Protein AF-A0A1G2CKD5-F1 (afdb_monomer_lite)

Secondary structure (DSSP, 8-state):
--HHHHHHTTT--HHHHHHHH--EEEEEEEEEEE-S---TT---EEEEEEEE-SSEEEEEEEEEETTEEEEEEEEEEEEE-TTS-B-PPPHHHHHHH-

Organism: NCBI:txid1798652

Foldseek 3Di:
DDPQCLCVVLCRHQVSCCVVVVKHKAWPDKDKDFPADDDPPFDWDKDWAWAFDFFKIWIWIFIDGPNHTGMIMIIIIGIAHPVRHRHGDDVSSRVSRD

pLDDT: mean 95.69, std 3.27, range [76.19, 98.5]

Sequence (98 aa):
PAQDEFMDSRGIGFVAIETRFGLRSVVKLMQVTCHGELLAGDSVDIATFAKAGTTSITYVQIAMKSDAVAAEMKLVVVLVDKDGKPTPVPDEIREKIR

InterPro domains:
  IPR029069 HotDog domain superfamily [SSF54637] (4-96)

Structure (mmCIF, N/CA/C/O backbone):
data_AF-A0A1G2CKD5-F1
#
_entry.id   AF-A0A1G2CKD5-F1
#
loop_
_atom_site.group_PDB
_atom_site.id
_atom_site.type_symbol
_atom_site.label_atom_id
_atom_site.label_alt_id
_atom_site.label_comp_id
_atom_site.label_asym_id
_atom_site.label_entity_id
_atom_site.label_seq_id
_atom_site.pdbx_PDB_ins_code
_atom_site.Cartn_x
_atom_site.Cartn_y
_atom_site.Cartn_z
_atom_site.occupancy
_atom_site.B_iso_or_equiv
_atom_site.auth_seq_id
_atom_site.auth_comp_id
_atom_site.auth_asym_id
_atom_site.auth_atom_id
_atom_site.pdbx_PDB_model_num
ATOM 1 N N . PRO A 1 1 ? -2.168 0.018 -9.952 1.00 82.56 1 PRO A N 1
ATOM 2 C CA . PRO A 1 1 ? -2.284 1.366 -9.337 1.00 82.56 1 PRO A CA 1
ATOM 3 C C . PRO A 1 1 ? -1.324 1.513 -8.152 1.00 82.56 1 PRO A C 1
ATOM 5 O O . PRO A 1 1 ? -0.957 0.504 -7.544 1.00 82.56 1 PRO A O 1
ATOM 8 N N . ALA A 1 2 ? -0.934 2.750 -7.829 1.00 88.62 2 ALA A N 1
ATOM 9 C CA . ALA A 1 2 ? -0.155 3.044 -6.624 1.00 88.62 2 ALA A CA 1
ATOM 10 C C . ALA A 1 2 ? -0.983 2.781 -5.346 1.00 88.62 2 ALA A C 1
ATOM 12 O O . ALA A 1 2 ? -2.195 2.588 -5.425 1.00 88.62 2 ALA A O 1
ATOM 13 N N . GLN A 1 3 ? -0.350 2.744 -4.170 1.00 89.06 3 GLN A N 1
ATOM 14 C CA . GLN A 1 3 ? -1.011 2.348 -2.924 1.00 89.06 3 GLN A CA 1
ATOM 15 C C . GLN A 1 3 ? -2.215 3.234 -2.580 1.00 89.06 3 GLN A C 1
ATOM 17 O O . GLN A 1 3 ? -3.272 2.710 -2.231 1.00 89.06 3 GLN A O 1
ATOM 22 N N . ASP A 1 4 ? -2.063 4.550 -2.688 1.00 89.12 4 ASP A N 1
ATOM 23 C CA . ASP A 1 4 ? -3.117 5.498 -2.318 1.00 89.12 4 ASP A CA 1
ATOM 24 C C . ASP A 1 4 ? -4.337 5.315 -3.224 1.00 89.12 4 ASP A C 1
ATOM 26 O O . ASP A 1 4 ? -5.441 5.066 -2.748 1.00 89.12 4 ASP A O 1
ATOM 30 N N . GLU A 1 5 ? -4.109 5.264 -4.536 1.00 92.12 5 GLU A N 1
ATOM 31 C CA . GLU A 1 5 ? -5.141 4.984 -5.537 1.00 92.12 5 GLU A CA 1
ATOM 32 C C . GLU A 1 5 ? -5.791 3.599 -5.338 1.00 92.12 5 GLU A C 1
ATOM 34 O O . GLU A 1 5 ? -7.009 3.436 -5.476 1.00 92.12 5 GLU A O 1
ATOM 39 N N . PHE A 1 6 ? -5.004 2.580 -4.972 1.00 92.12 6 PHE A N 1
ATOM 40 C CA . PHE A 1 6 ? -5.513 1.244 -4.658 1.00 92.12 6 PHE A CA 1
ATOM 41 C C . PHE A 1 6 ? -6.517 1.285 -3.498 1.00 92.12 6 PHE A C 1
ATOM 43 O O . PHE A 1 6 ? -7.558 0.629 -3.577 1.00 92.12 6 PHE A O 1
ATOM 50 N N . MET A 1 7 ? -6.233 2.053 -2.445 1.00 93.56 7 MET A N 1
ATOM 51 C CA . MET A 1 7 ? -7.105 2.176 -1.273 1.00 93.56 7 MET A CA 1
ATOM 52 C C . MET A 1 7 ? -8.307 3.092 -1.536 1.00 93.56 7 MET A C 1
ATOM 54 O O . MET A 1 7 ? -9.435 2.762 -1.155 1.00 93.56 7 MET A O 1
ATOM 58 N N . ASP A 1 8 ? -8.091 4.215 -2.220 1.00 93.56 8 ASP A N 1
ATOM 59 C CA . ASP A 1 8 ? -9.132 5.192 -2.549 1.00 93.56 8 ASP A CA 1
ATOM 60 C C . ASP A 1 8 ? -10.194 4.601 -3.475 1.00 93.56 8 ASP A C 1
ATOM 62 O O . ASP A 1 8 ? -11.388 4.734 -3.203 1.00 93.56 8 ASP A O 1
ATOM 66 N N . SER A 1 9 ? -9.785 3.844 -4.499 1.00 93.88 9 SER A N 1
ATOM 67 C CA . SER A 1 9 ? -10.712 3.142 -5.405 1.00 93.88 9 SER A CA 1
ATOM 68 C C . SER A 1 9 ? -11.622 2.125 -4.699 1.00 93.88 9 SER A C 1
ATOM 70 O O . SER A 1 9 ? -12.638 1.710 -5.253 1.00 93.88 9 SER A O 1
ATOM 72 N N . ARG A 1 10 ? -11.297 1.749 -3.456 1.00 93.88 10 ARG A N 1
ATOM 73 C CA . ARG A 1 10 ? -12.081 0.847 -2.596 1.00 93.88 10 ARG A CA 1
ATOM 74 C C . ARG A 1 10 ? -12.855 1.584 -1.495 1.00 93.88 10 ARG A C 1
ATOM 76 O O . ARG A 1 10 ? -13.537 0.958 -0.682 1.00 93.88 10 ARG A O 1
ATOM 83 N N . GLY A 1 11 ? -12.762 2.913 -1.431 1.00 93.75 11 GLY A N 1
ATOM 84 C CA . GLY A 1 11 ? -13.400 3.726 -0.392 1.00 93.75 11 GLY A CA 1
ATOM 85 C C . GLY A 1 11 ? -12.818 3.499 1.009 1.00 93.75 11 GLY A C 1
ATOM 86 O O . GLY A 1 11 ? -13.530 3.649 2.007 1.00 93.75 11 GLY A O 1
ATOM 87 N N . ILE A 1 12 ? -11.551 3.082 1.080 1.00 94.38 12 ILE A N 1
ATOM 88 C CA . ILE A 1 12 ? -10.794 2.835 2.321 1.00 94.38 12 ILE A CA 1
ATOM 89 C C . ILE A 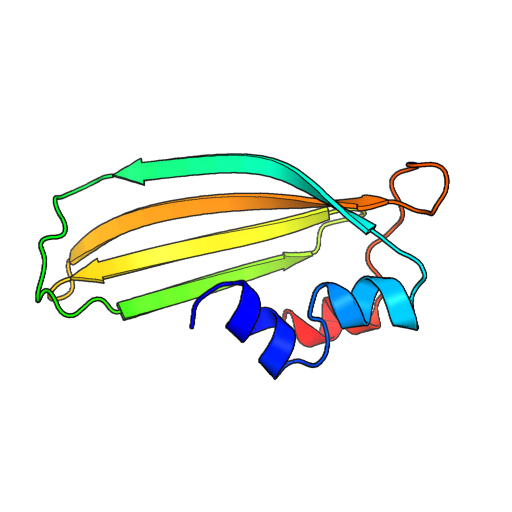1 12 ? -9.456 3.584 2.326 1.00 94.38 12 ILE A C 1
ATOM 91 O O . ILE A 1 12 ? -8.520 3.186 3.012 1.00 94.38 12 ILE A O 1
ATOM 95 N N . GLY A 1 13 ? -9.367 4.684 1.577 1.00 93.69 13 GLY A N 1
ATOM 96 C CA . GLY A 1 13 ? -8.257 5.631 1.656 1.00 93.69 13 GLY A CA 1
ATOM 97 C C . GLY A 1 13 ? -8.006 6.154 3.065 1.00 93.69 13 GLY A C 1
ATOM 98 O O . GLY A 1 13 ? -8.881 6.090 3.928 1.00 93.69 13 GLY A O 1
ATOM 99 N N . PHE A 1 14 ? -6.833 6.736 3.307 1.00 90.62 14 PHE A N 1
ATOM 100 C CA . PHE A 1 14 ? -6.445 7.197 4.645 1.00 90.62 14 PHE A CA 1
ATOM 101 C C . PHE A 1 14 ? -7.436 8.189 5.266 1.00 90.62 14 PHE A C 1
ATOM 103 O O . PHE A 1 14 ? -7.777 8.055 6.439 1.00 90.62 14 PHE A O 1
ATOM 110 N N . VAL A 1 15 ? -7.970 9.118 4.466 1.00 93.25 15 VAL A N 1
ATOM 111 C CA . VAL A 1 15 ? -9.009 10.063 4.910 1.00 93.25 15 VAL A CA 1
ATOM 112 C C . VAL A 1 15 ? -10.295 9.328 5.287 1.00 93.25 15 VAL A C 1
ATOM 114 O O . VAL A 1 15 ? -10.919 9.647 6.298 1.00 93.25 15 VAL A O 1
ATOM 117 N N . ALA A 1 16 ? -10.693 8.316 4.512 1.00 94.31 16 ALA A N 1
ATOM 118 C CA . ALA A 1 16 ? -11.858 7.495 4.828 1.00 94.31 16 ALA A CA 1
ATOM 119 C C . ALA A 1 16 ? -11.629 6.679 6.109 1.00 94.31 16 ALA A C 1
ATOM 121 O O . ALA A 1 16 ? -12.547 6.543 6.912 1.00 94.31 16 ALA A O 1
ATOM 122 N N . ILE A 1 17 ? -10.409 6.180 6.335 1.00 95.00 17 ILE A N 1
ATOM 123 C CA . ILE A 1 17 ? -10.060 5.458 7.562 1.00 95.00 17 ILE A CA 1
ATOM 124 C C . ILE A 1 17 ? -10.205 6.369 8.789 1.00 95.00 17 ILE A C 1
ATOM 126 O O . ILE A 1 17 ? -10.850 5.990 9.771 1.00 95.00 17 ILE A O 1
ATOM 130 N N . GLU A 1 18 ? -9.657 7.581 8.713 1.00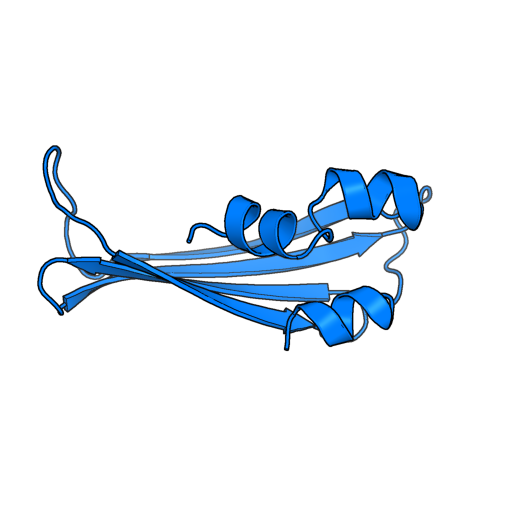 95.38 18 GLU A N 1
ATOM 131 C CA . GLU A 1 18 ? -9.709 8.553 9.806 1.00 95.38 18 GLU A CA 1
ATOM 132 C C . GLU A 1 18 ? -11.135 9.025 10.085 1.00 95.38 18 GLU A C 1
ATOM 134 O O . GLU A 1 18 ? -11.601 8.962 11.221 1.00 95.38 18 GLU A O 1
ATOM 139 N N . THR A 1 19 ? -11.865 9.435 9.052 1.00 95.94 19 THR A N 1
ATOM 140 C CA . THR A 1 19 ? -13.208 10.007 9.214 1.00 95.94 19 THR A CA 1
ATOM 141 C C . THR A 1 19 ? -14.262 8.977 9.609 1.00 95.94 19 THR A C 1
ATOM 143 O O . THR A 1 19 ? -15.167 9.303 10.374 1.00 95.94 19 THR A O 1
ATOM 146 N N . ARG A 1 20 ? -14.169 7.736 9.112 1.00 96.38 20 ARG A N 1
ATOM 147 C CA . ARG A 1 20 ? -15.213 6.715 9.315 1.00 96.38 20 ARG A CA 1
ATOM 148 C C . ARG A 1 20 ? -14.969 5.842 10.539 1.00 96.38 20 ARG A C 1
ATOM 150 O O . ARG A 1 20 ? -15.934 5.421 11.169 1.00 96.38 20 ARG A O 1
ATOM 157 N N . PHE A 1 21 ? -13.708 5.566 10.873 1.00 96.19 21 PHE A N 1
ATOM 158 C CA . PHE A 1 21 ? -13.358 4.674 11.985 1.00 96.19 21 PHE A CA 1
ATOM 159 C C . PHE A 1 21 ? -12.652 5.392 13.139 1.00 96.19 21 PHE A C 1
ATOM 161 O O . PHE A 1 21 ? -12.425 4.776 14.178 1.00 96.19 21 PHE A O 1
ATOM 168 N N . GLY A 1 22 ? -12.292 6.672 12.986 1.00 96.94 22 GLY A N 1
ATOM 169 C CA . GLY A 1 22 ? -11.531 7.404 14.002 1.00 96.94 22 GLY A CA 1
ATOM 170 C C . GLY A 1 22 ? -10.107 6.871 14.184 1.00 96.94 22 GLY A C 1
ATOM 171 O O . GLY A 1 22 ? -9.539 7.011 15.267 1.00 96.94 22 GLY A O 1
ATOM 172 N N . LEU A 1 23 ? -9.551 6.222 13.153 1.00 98.00 23 LEU A N 1
ATOM 173 C CA . LEU A 1 23 ? -8.235 5.584 13.197 1.00 98.00 23 LEU A CA 1
ATOM 174 C C . LEU A 1 23 ? -7.213 6.355 12.368 1.00 98.00 23 LEU A C 1
ATOM 176 O O . LEU A 1 23 ? -7.498 6.817 11.268 1.00 98.00 23 LEU A O 1
ATOM 180 N N . ARG A 1 24 ? -5.978 6.417 12.858 1.00 97.00 24 ARG A N 1
ATOM 181 C CA . ARG A 1 24 ? -4.836 6.964 12.123 1.00 97.00 24 ARG A CA 1
ATOM 182 C C . ARG A 1 24 ? -3.970 5.847 11.566 1.00 97.00 24 ARG A C 1
ATOM 184 O O . ARG A 1 24 ? -3.840 4.783 12.166 1.00 97.00 24 ARG A O 1
ATOM 191 N N . SER A 1 25 ? -3.356 6.117 10.422 1.00 96.62 25 SER A N 1
ATOM 192 C CA . SER A 1 25 ? -2.455 5.195 9.732 1.00 96.62 25 SER A CA 1
ATOM 193 C C . SER A 1 25 ? -1.006 5.601 9.976 1.00 96.62 25 SER A C 1
ATOM 195 O O . SER A 1 25 ? -0.575 6.657 9.525 1.00 96.62 25 SER A O 1
ATOM 197 N N . VAL A 1 26 ? -0.246 4.771 10.693 1.00 97.19 26 VAL A N 1
ATOM 198 C CA . VAL A 1 26 ? 1.162 5.037 11.024 1.00 97.19 26 VAL A CA 1
ATOM 199 C C . VAL A 1 26 ? 2.060 4.063 10.275 1.00 97.19 26 VAL A C 1
ATOM 201 O O . VAL A 1 26 ? 1.940 2.848 10.431 1.00 97.19 26 VAL A O 1
ATOM 204 N N . VAL A 1 27 ? 2.997 4.585 9.484 1.00 96.94 27 VAL A N 1
ATOM 205 C CA . VAL A 1 27 ? 4.002 3.760 8.804 1.00 96.94 27 VAL A CA 1
ATOM 206 C C . VAL A 1 27 ? 4.977 3.201 9.837 1.00 96.94 27 VAL A C 1
ATOM 208 O O . VAL A 1 27 ? 5.711 3.940 10.487 1.00 96.94 27 VAL A O 1
ATOM 211 N N . LYS A 1 28 ? 4.985 1.876 9.995 1.00 97.69 28 LYS A N 1
ATOM 212 C CA . LYS A 1 28 ? 5.881 1.167 10.917 1.00 97.69 28 LYS A CA 1
ATOM 213 C C . LYS A 1 28 ? 7.145 0.658 10.233 1.00 97.69 28 LYS A C 1
ATOM 215 O O . LYS A 1 28 ? 8.185 0.550 10.878 1.00 97.69 28 LYS A O 1
ATOM 220 N N . LEU A 1 29 ? 7.039 0.309 8.956 1.00 97.50 29 LEU A N 1
ATOM 221 C CA . LEU A 1 29 ? 8.134 -0.212 8.150 1.00 97.50 29 LEU A CA 1
ATOM 222 C C . LEU A 1 29 ? 7.931 0.226 6.706 1.00 97.50 29 LEU A C 1
ATOM 224 O O . LEU A 1 29 ? 6.834 0.066 6.179 1.00 97.50 29 LEU A O 1
ATOM 228 N N . MET A 1 30 ? 9.000 0.694 6.075 1.00 97.81 30 MET A N 1
ATOM 229 C CA . MET A 1 30 ? 9.094 0.866 4.631 1.00 97.81 30 MET A CA 1
ATOM 230 C C . MET A 1 30 ? 10.428 0.276 4.189 1.00 97.81 30 MET A C 1
ATOM 232 O O . MET A 1 30 ? 11.477 0.661 4.702 1.00 97.81 30 MET A O 1
ATOM 236 N N . GLN A 1 31 ? 10.383 -0.692 3.284 1.00 98.25 31 GLN A N 1
ATOM 237 C CA . GLN A 1 31 ? 11.561 -1.307 2.685 1.00 98.25 31 GLN A CA 1
ATOM 238 C C . GLN A 1 31 ? 11.415 -1.225 1.179 1.00 98.25 31 GLN A C 1
ATOM 240 O O . GLN A 1 31 ? 10.385 -1.629 0.650 1.00 98.25 31 GLN A O 1
ATOM 245 N N . VAL A 1 32 ? 12.442 -0.715 0.511 1.00 97.69 32 VAL A N 1
ATOM 246 C CA . VAL A 1 32 ? 12.510 -0.651 -0.946 1.00 97.69 32 VAL A CA 1
ATOM 247 C C . VAL A 1 32 ? 13.728 -1.451 -1.379 1.00 97.69 32 VAL A C 1
ATOM 249 O O . VAL A 1 32 ? 14.817 -1.252 -0.843 1.00 97.69 32 VAL A O 1
ATOM 252 N N . THR A 1 33 ? 13.530 -2.364 -2.321 1.00 98.00 33 THR A N 1
ATOM 253 C CA . THR A 1 33 ? 14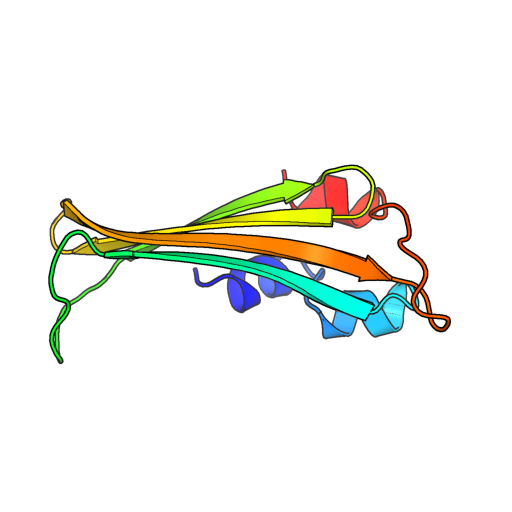.595 -3.129 -2.967 1.00 98.00 33 THR A CA 1
ATOM 254 C C . THR A 1 33 ? 14.638 -2.720 -4.427 1.00 98.00 33 THR A C 1
ATOM 256 O O . THR A 1 33 ? 13.631 -2.812 -5.125 1.00 98.00 33 THR A O 1
ATOM 259 N N . CYS A 1 34 ? 15.791 -2.240 -4.879 1.00 97.38 34 CYS A N 1
ATOM 260 C CA . CYS A 1 34 ? 16.001 -1.843 -6.266 1.00 97.38 34 CYS A CA 1
ATOM 261 C C . CYS A 1 34 ? 16.759 -2.952 -6.994 1.00 97.38 34 CYS A C 1
ATOM 263 O O . CYS A 1 34 ? 17.807 -3.398 -6.526 1.00 97.38 34 CYS A O 1
ATOM 265 N N . HIS A 1 35 ? 16.232 -3.372 -8.137 1.00 96.50 35 HIS A N 1
ATOM 266 C CA . HIS A 1 35 ? 16.806 -4.416 -8.988 1.00 96.50 35 HIS A CA 1
ATOM 267 C C . HIS A 1 35 ? 17.371 -3.846 -10.294 1.00 96.50 35 HIS A C 1
ATOM 269 O O . HIS A 1 35 ? 18.241 -4.461 -10.907 1.00 96.50 35 HIS A O 1
ATOM 275 N N . GLY A 1 36 ? 16.913 -2.660 -10.699 1.00 93.38 36 GLY A N 1
ATOM 276 C CA . GLY A 1 36 ? 17.389 -1.951 -11.879 1.00 93.38 36 GLY A CA 1
ATOM 277 C C . GLY A 1 36 ? 17.081 -0.459 -11.811 1.00 93.38 36 GLY A C 1
ATOM 278 O O . GLY A 1 36 ? 16.428 0.021 -10.884 1.00 93.38 36 GLY A O 1
ATOM 279 N N . GLU A 1 37 ? 17.571 0.278 -12.802 1.00 94.31 37 GLU A N 1
ATOM 280 C CA . GLU A 1 37 ? 17.346 1.717 -12.911 1.00 94.31 37 GLU A CA 1
ATOM 281 C C . GLU A 1 37 ? 16.053 2.022 -13.678 1.00 94.31 37 GLU A C 1
ATOM 283 O O . GLU A 1 37 ? 15.754 1.414 -14.711 1.00 94.31 37 GLU A O 1
ATOM 288 N N . LEU A 1 38 ? 15.312 3.008 -13.174 1.00 95.25 38 LEU A N 1
ATOM 289 C CA . LEU A 1 38 ? 14.209 3.660 -13.870 1.00 95.25 38 LEU A CA 1
ATOM 290 C C . LEU A 1 38 ? 14.660 5.065 -14.264 1.00 95.25 38 LEU A C 1
ATOM 292 O O . LEU A 1 38 ? 15.182 5.815 -13.438 1.00 95.25 38 LEU A O 1
ATOM 296 N N . LEU A 1 39 ? 14.464 5.414 -15.527 1.00 95.75 39 LEU A N 1
ATOM 297 C CA . LEU A 1 39 ? 14.867 6.671 -16.136 1.00 95.75 39 LEU A CA 1
ATOM 298 C C . LEU A 1 39 ? 13.637 7.489 -16.535 1.00 95.75 39 LEU A C 1
ATOM 300 O O . LEU A 1 39 ? 12.531 6.975 -16.711 1.00 95.75 39 LEU A O 1
ATOM 304 N N . ALA A 1 40 ? 13.838 8.794 -16.704 1.00 95.94 40 ALA A N 1
ATOM 305 C CA . ALA A 1 40 ? 12.789 9.671 -17.201 1.00 95.94 40 ALA A CA 1
ATOM 306 C C . ALA A 1 40 ? 12.311 9.210 -18.589 1.00 95.94 40 ALA A C 1
ATOM 308 O O . ALA A 1 40 ? 13.117 9.002 -19.494 1.00 95.94 40 ALA A O 1
ATOM 309 N N . GLY A 1 41 ? 10.993 9.079 -18.748 1.00 96.19 41 GLY A N 1
ATOM 310 C CA . GLY A 1 41 ? 10.366 8.593 -19.979 1.00 96.19 41 GLY A CA 1
ATOM 311 C C . GLY A 1 41 ? 10.129 7.081 -20.022 1.00 96.19 41 GLY A C 1
ATOM 312 O O . GLY A 1 41 ? 9.453 6.623 -20.942 1.00 96.19 41 GLY A O 1
ATOM 313 N N . ASP A 1 42 ? 10.612 6.315 -19.040 1.00 96.25 42 ASP A N 1
ATOM 314 C CA . ASP A 1 42 ? 10.254 4.902 -18.928 1.00 96.25 42 ASP A CA 1
ATOM 315 C C . ASP A 1 42 ? 8.755 4.730 -18.659 1.00 96.25 42 ASP A C 1
ATOM 317 O O . ASP A 1 42 ? 8.157 5.434 -17.841 1.00 96.25 42 ASP A O 1
ATOM 321 N N . SER A 1 43 ? 8.157 3.743 -19.324 1.00 95.94 43 SER A N 1
ATOM 322 C CA . SER A 1 43 ? 6.833 3.241 -18.968 1.00 95.94 43 SER A CA 1
ATOM 323 C C . SER A 1 43 ? 6.987 2.193 -17.868 1.00 95.94 43 SER A C 1
ATOM 325 O O . SER A 1 43 ? 7.789 1.265 -18.003 1.00 95.94 43 SER A O 1
ATOM 327 N N . VAL A 1 44 ? 6.261 2.382 -16.766 1.00 96.06 44 VAL A N 1
ATOM 328 C CA . VAL A 1 44 ? 6.355 1.541 -15.571 1.00 96.06 44 VAL A CA 1
ATOM 329 C C . VAL A 1 44 ? 4.967 1.084 -15.164 1.00 96.06 44 VAL A C 1
ATOM 331 O O . VAL A 1 44 ? 4.093 1.906 -14.884 1.00 96.06 44 VAL A O 1
ATOM 334 N N . ASP A 1 45 ? 4.798 -0.227 -15.059 1.00 95.44 45 ASP A N 1
ATOM 335 C CA . ASP A 1 45 ? 3.586 -0.833 -14.530 1.00 95.44 45 ASP A CA 1
ATOM 336 C C . ASP A 1 45 ? 3.732 -1.074 -13.029 1.00 95.44 45 ASP A C 1
ATOM 338 O O . ASP A 1 45 ? 4.732 -1.623 -12.562 1.00 95.44 45 ASP A O 1
ATOM 342 N N . ILE A 1 46 ? 2.718 -0.669 -12.258 1.00 95.50 46 ILE A N 1
ATOM 343 C CA . ILE A 1 46 ? 2.696 -0.836 -10.800 1.00 95.50 46 ILE A CA 1
ATOM 344 C C . ILE A 1 46 ? 1.596 -1.816 -10.402 1.00 95.50 46 ILE A C 1
ATOM 346 O O . ILE A 1 46 ? 0.397 -1.507 -10.470 1.00 95.50 46 ILE A O 1
ATOM 350 N N . ALA A 1 47 ? 2.021 -2.966 -9.886 1.00 95.12 47 ALA A N 1
ATOM 351 C CA . ALA A 1 47 ? 1.158 -3.917 -9.203 1.00 95.12 47 ALA A CA 1
ATOM 352 C C . ALA A 1 47 ? 1.202 -3.666 -7.691 1.00 95.12 47 ALA A C 1
ATOM 354 O O . ALA A 1 47 ? 2.279 -3.575 -7.107 1.00 95.12 47 ALA A O 1
ATOM 355 N N . THR A 1 48 ? 0.034 -3.577 -7.055 1.00 96.06 48 THR A N 1
ATOM 356 C CA . THR A 1 48 ? -0.090 -3.423 -5.600 1.00 96.06 48 THR A CA 1
ATOM 357 C C . THR A 1 48 ? -0.863 -4.602 -5.031 1.00 96.06 48 THR A C 1
ATOM 359 O O . THR A 1 48 ? -1.973 -4.895 -5.471 1.00 96.06 48 THR A O 1
ATOM 362 N N . PHE A 1 49 ? -0.286 -5.236 -4.018 1.00 95.31 49 PHE A N 1
ATOM 363 C CA . PHE A 1 49 ? -0.898 -6.279 -3.210 1.00 95.31 49 PHE A CA 1
ATOM 364 C C . PHE A 1 49 ? -1.008 -5.776 -1.783 1.00 95.31 49 PHE A C 1
ATOM 366 O O . PHE A 1 49 ? -0.098 -5.114 -1.281 1.00 95.31 49 PHE A O 1
ATOM 373 N N . ALA A 1 50 ? -2.093 -6.112 -1.101 1.00 95.88 50 ALA A N 1
ATOM 374 C CA . ALA A 1 50 ? -2.273 -5.716 0.281 1.00 95.88 50 ALA A CA 1
ATOM 375 C C . ALA A 1 50 ? -2.852 -6.862 1.107 1.00 95.88 50 ALA A C 1
ATOM 377 O O . ALA A 1 50 ? -3.599 -7.706 0.619 1.00 95.88 50 ALA A O 1
ATOM 378 N N . LYS A 1 51 ? -2.463 -6.916 2.380 1.00 96.50 51 LYS A N 1
ATOM 379 C CA . LYS A 1 51 ? -2.912 -7.932 3.329 1.00 96.50 51 LYS A CA 1
ATOM 380 C C . LYS A 1 51 ? -3.135 -7.307 4.694 1.00 96.50 51 LYS A C 1
ATOM 382 O O . LYS A 1 51 ? -2.218 -6.730 5.277 1.00 96.50 51 LYS A O 1
ATOM 387 N N . ALA A 1 52 ? -4.334 -7.484 5.236 1.00 97.38 52 ALA A N 1
ATOM 388 C CA . ALA A 1 52 ? -4.647 -7.092 6.603 1.00 97.38 52 ALA A CA 1
ATOM 389 C C . ALA A 1 52 ? -4.163 -8.154 7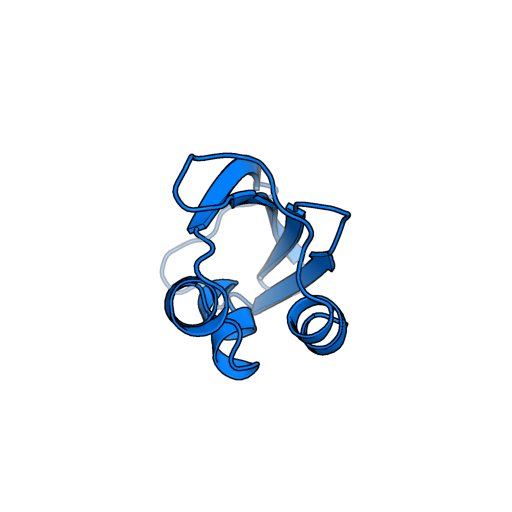.613 1.00 97.38 52 ALA A C 1
ATOM 391 O O . ALA A 1 52 ? -4.533 -9.326 7.533 1.00 97.38 52 ALA A O 1
ATOM 392 N N . GLY A 1 53 ? -3.346 -7.732 8.578 1.00 97.12 53 GLY A N 1
ATOM 393 C CA . GLY A 1 53 ? -3.038 -8.447 9.819 1.00 97.12 53 GLY A CA 1
ATOM 394 C C . GLY A 1 53 ? -4.031 -8.091 10.931 1.00 97.12 53 GLY A C 1
ATOM 395 O O . GLY A 1 53 ? -5.143 -7.649 10.653 1.00 97.12 53 GLY A O 1
ATOM 396 N N . THR A 1 54 ? -3.664 -8.272 12.203 1.00 97.94 54 THR A N 1
ATOM 397 C CA . THR A 1 54 ? -4.556 -7.918 13.326 1.00 97.94 54 THR A CA 1
ATOM 398 C C . THR A 1 54 ? -4.740 -6.411 13.431 1.00 97.94 54 THR A C 1
ATOM 400 O O . THR A 1 54 ? -5.863 -5.950 13.301 1.00 97.94 54 THR A O 1
ATOM 403 N N . THR A 1 55 ? -3.658 -5.649 13.600 1.00 98.44 55 THR A N 1
ATOM 404 C CA . THR A 1 55 ? -3.669 -4.182 13.786 1.00 98.44 55 THR A CA 1
ATOM 405 C C . THR A 1 55 ? -2.949 -3.429 12.667 1.00 98.44 55 THR A C 1
ATOM 407 O O . THR A 1 55 ? -2.731 -2.223 12.755 1.00 98.44 55 THR A O 1
ATOM 410 N N . SER A 1 56 ? -2.526 -4.137 11.622 1.00 98.06 56 SER A N 1
ATOM 411 C CA . SER A 1 56 ? -1.722 -3.576 10.543 1.00 98.06 56 SER A CA 1
ATOM 412 C C . SER A 1 56 ? -2.190 -4.030 9.171 1.00 98.06 56 SER A C 1
ATOM 414 O O . SER A 1 56 ? -2.834 -5.067 9.027 1.00 98.06 56 SER A O 1
ATOM 416 N N . ILE A 1 57 ? -1.825 -3.261 8.152 1.00 97.62 57 ILE A N 1
ATOM 417 C CA . ILE A 1 57 ? -1.981 -3.593 6.742 1.00 97.62 57 ILE A CA 1
ATOM 418 C C . ILE A 1 57 ? -0.580 -3.603 6.134 1.00 97.62 57 ILE A C 1
ATOM 420 O O . ILE A 1 57 ? 0.191 -2.658 6.304 1.00 97.62 57 ILE A O 1
ATOM 424 N N . THR A 1 58 ? -0.231 -4.703 5.475 1.00 97.75 58 THR A N 1
ATOM 425 C CA . THR A 1 58 ? 1.016 -4.827 4.719 1.00 97.75 58 THR A CA 1
ATOM 426 C C . THR A 1 58 ? 0.716 -4.627 3.247 1.00 97.75 58 THR A C 1
ATOM 428 O O . THR A 1 58 ? -0.127 -5.341 2.711 1.00 97.75 58 THR A O 1
ATOM 431 N N . TYR A 1 59 ? 1.424 -3.704 2.611 1.00 96.94 59 TYR A N 1
ATOM 432 C CA . TYR A 1 59 ? 1.401 -3.457 1.178 1.00 96.94 59 TYR A CA 1
ATOM 433 C C . TYR A 1 59 ? 2.694 -3.972 0.561 1.00 96.94 59 TYR A C 1
ATOM 435 O O . TYR A 1 59 ? 3.776 -3.794 1.126 1.00 96.94 59 TYR A O 1
ATOM 443 N N . VAL A 1 60 ? 2.571 -4.599 -0.600 1.00 97.50 60 VAL A N 1
ATOM 444 C CA . VAL A 1 60 ? 3.683 -4.927 -1.484 1.00 97.50 60 VAL A CA 1
ATOM 445 C C . VAL A 1 60 ? 3.400 -4.258 -2.816 1.00 97.50 60 VAL A C 1
ATOM 447 O O . VAL A 1 60 ? 2.352 -4.503 -3.409 1.00 97.50 60 VAL A O 1
ATOM 450 N N . GLN A 1 61 ? 4.309 -3.405 -3.271 1.00 97.25 61 GLN A N 1
ATOM 451 C CA . GLN A 1 61 ? 4.241 -2.796 -4.591 1.00 97.25 61 GLN A CA 1
ATOM 452 C C . GLN A 1 61 ? 5.407 -3.279 -5.438 1.00 97.25 61 GLN A C 1
ATOM 454 O O . GLN A 1 61 ? 6.541 -3.298 -4.966 1.00 97.25 61 GLN A O 1
ATOM 459 N N . ILE A 1 62 ? 5.125 -3.655 -6.678 1.00 97.31 62 ILE A N 1
ATOM 460 C CA . ILE A 1 62 ? 6.124 -4.098 -7.648 1.00 97.31 62 ILE A CA 1
ATOM 461 C C . ILE A 1 62 ? 6.058 -3.143 -8.831 1.00 97.31 62 ILE A C 1
ATOM 463 O O . ILE A 1 62 ? 4.996 -2.989 -9.439 1.00 97.31 62 ILE A O 1
ATOM 467 N N . ALA A 1 63 ? 7.184 -2.500 -9.126 1.00 97.19 63 ALA A N 1
ATOM 468 C CA . ALA A 1 63 ? 7.375 -1.671 -10.304 1.00 97.19 63 ALA A CA 1
ATOM 469 C C . ALA A 1 63 ? 8.058 -2.504 -11.394 1.00 97.19 63 ALA A C 1
ATOM 471 O O . ALA A 1 63 ? 9.165 -3.014 -11.188 1.00 97.19 63 ALA A O 1
ATOM 472 N N . MET A 1 64 ? 7.403 -2.637 -12.545 1.00 96.81 64 MET A N 1
ATOM 473 C CA . MET A 1 64 ? 7.885 -3.408 -13.689 1.00 96.81 64 MET A CA 1
ATOM 474 C C . MET A 1 64 ? 8.192 -2.484 -14.866 1.00 96.81 64 MET A C 1
ATOM 476 O O . MET A 1 64 ? 7.406 -1.594 -15.178 1.00 96.81 64 MET A O 1
ATOM 480 N N . LYS A 1 65 ? 9.324 -2.720 -15.531 1.00 96.62 65 LYS A N 1
ATOM 481 C CA . LYS A 1 65 ? 9.729 -2.062 -16.778 1.00 96.62 65 LYS A CA 1
ATOM 482 C C . LYS A 1 65 ? 10.030 -3.145 -17.806 1.00 96.62 65 LYS A C 1
ATOM 484 O O . LYS A 1 65 ? 10.925 -3.956 -17.580 1.00 96.62 65 LYS A O 1
ATOM 489 N N . SER A 1 66 ? 9.304 -3.149 -18.924 1.00 93.56 66 SER A N 1
ATOM 490 C CA . SER A 1 66 ? 9.478 -4.138 -20.002 1.00 93.56 66 SER A CA 1
ATOM 491 C C . SER A 1 66 ? 9.504 -5.586 -19.482 1.00 93.56 66 SER A C 1
ATOM 493 O O . SER A 1 66 ? 10.442 -6.328 -19.762 1.00 93.56 66 SER A O 1
ATOM 495 N N . ASP A 1 67 ? 8.514 -5.950 -18.658 1.00 90.88 67 ASP A N 1
ATOM 496 C CA . ASP A 1 67 ? 8.359 -7.268 -18.012 1.00 90.88 67 ASP A CA 1
ATOM 497 C C . ASP A 1 67 ? 9.458 -7.674 -17.006 1.00 90.88 67 ASP A C 1
ATOM 499 O O . ASP A 1 67 ? 9.448 -8.791 -16.486 1.00 90.88 67 ASP A O 1
ATOM 503 N N . ALA A 1 68 ? 10.384 -6.772 -16.668 1.00 95.50 68 ALA A N 1
ATOM 504 C CA . ALA A 1 68 ? 11.383 -6.981 -15.624 1.00 95.50 68 ALA A CA 1
ATOM 505 C C . ALA A 1 68 ? 11.045 -6.182 -14.359 1.00 95.50 68 ALA A C 1
ATOM 507 O O . ALA A 1 68 ? 10.649 -5.016 -14.426 1.00 95.50 68 ALA A O 1
ATOM 508 N N . VAL A 1 69 ? 11.248 -6.789 -13.186 1.00 97.12 69 VAL A N 1
ATOM 509 C CA . VAL A 1 69 ? 11.116 -6.089 -11.901 1.00 97.12 69 VAL A CA 1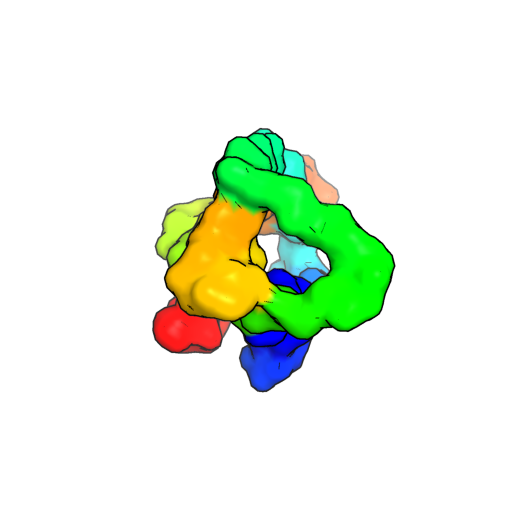
ATOM 510 C C . VAL A 1 69 ? 12.245 -5.069 -11.774 1.00 97.12 69 VAL A C 1
ATOM 512 O O . VAL A 1 69 ? 13.417 -5.434 -11.747 1.00 97.12 69 VAL A O 1
ATOM 515 N N . ALA A 1 70 ? 11.888 -3.789 -11.681 1.00 97.62 70 ALA A N 1
ATOM 516 C CA . ALA A 1 70 ? 12.833 -2.699 -11.460 1.00 97.62 70 ALA A CA 1
ATOM 517 C C . ALA A 1 70 ? 12.967 -2.367 -9.969 1.00 97.62 70 ALA A C 1
ATOM 519 O O . ALA A 1 70 ? 14.073 -2.116 -9.483 1.00 97.62 70 ALA A O 1
ATOM 520 N N . ALA A 1 71 ? 11.855 -2.406 -9.229 1.00 97.88 71 ALA A N 1
ATOM 521 C CA . ALA A 1 71 ? 11.842 -2.177 -7.790 1.00 97.88 71 ALA A CA 1
ATOM 522 C C . ALA A 1 71 ? 10.676 -2.893 -7.098 1.00 97.88 71 ALA A C 1
ATOM 524 O O . ALA A 1 71 ? 9.589 -3.041 -7.658 1.00 97.88 71 ALA A O 1
ATOM 525 N N . GLU A 1 72 ? 10.897 -3.264 -5.843 1.00 97.62 72 GLU A N 1
ATOM 526 C CA . GLU A 1 72 ? 9.885 -3.794 -4.937 1.00 97.62 72 GLU A CA 1
ATOM 527 C C . GLU A 1 72 ? 9.820 -2.925 -3.683 1.00 97.62 72 GLU A C 1
ATOM 529 O O . GLU A 1 72 ? 10.847 -2.578 -3.100 1.00 97.62 72 GLU A O 1
ATOM 534 N N . MET A 1 73 ? 8.616 -2.602 -3.222 1.00 97.94 73 MET A N 1
ATOM 535 C CA . MET A 1 73 ? 8.395 -1.930 -1.949 1.00 97.94 73 MET A CA 1
ATOM 536 C C . MET A 1 73 ? 7.531 -2.795 -1.046 1.00 97.94 73 MET A C 1
ATOM 538 O O . MET A 1 73 ? 6.460 -3.244 -1.441 1.00 97.94 73 MET A O 1
ATOM 542 N N . LYS A 1 74 ? 7.949 -2.944 0.208 1.00 98.12 74 LYS A N 1
ATOM 543 C CA . LYS A 1 74 ? 7.127 -3.457 1.299 1.00 98.12 74 LYS A CA 1
ATOM 544 C C . LYS A 1 74 ? 6.850 -2.338 2.294 1.00 98.12 74 LYS A C 1
ATOM 546 O O . LYS A 1 74 ? 7.777 -1.807 2.904 1.00 98.12 74 LYS A O 1
ATOM 551 N N . LEU A 1 75 ? 5.575 -2.032 2.507 1.00 97.56 75 LEU A N 1
ATOM 552 C CA . LEU A 1 75 ? 5.118 -1.060 3.498 1.00 97.56 75 LEU A CA 1
ATOM 553 C C . LEU A 1 75 ? 4.249 -1.755 4.545 1.00 97.56 75 LEU A C 1
ATOM 555 O O . LEU A 1 75 ? 3.336 -2.498 4.206 1.00 97.56 75 LEU A O 1
ATOM 559 N N . VAL A 1 76 ? 4.499 -1.503 5.827 1.00 97.94 76 VAL A N 1
ATOM 560 C CA . VAL A 1 76 ? 3.625 -1.951 6.918 1.00 97.94 76 VAL A CA 1
ATOM 561 C C . VAL A 1 76 ? 3.058 -0.728 7.614 1.00 97.94 76 VAL A C 1
ATOM 563 O O . VAL A 1 76 ? 3.799 0.059 8.204 1.00 97.94 76 VAL A O 1
ATOM 566 N N . VAL A 1 77 ? 1.738 -0.599 7.571 1.00 97.75 77 VAL A N 1
ATOM 567 C CA . VAL A 1 77 ? 0.979 0.475 8.213 1.00 97.75 77 VAL A CA 1
ATOM 568 C C . VAL A 1 77 ? 0.236 -0.101 9.407 1.00 97.75 77 VAL A C 1
ATOM 570 O O . VAL A 1 77 ? -0.484 -1.083 9.265 1.00 97.75 77 VAL A O 1
ATOM 573 N N . VAL A 1 78 ? 0.406 0.489 10.583 1.00 98.38 78 VAL A N 1
ATOM 574 C CA . VAL A 1 78 ? -0.338 0.142 11.800 1.00 98.38 78 VAL A CA 1
ATOM 575 C C . VAL A 1 78 ? -1.491 1.125 11.957 1.00 98.38 78 VAL A C 1
ATOM 577 O O . VAL A 1 78 ? -1.286 2.332 11.833 1.00 98.38 78 VAL A O 1
ATOM 580 N N . LEU A 1 79 ? -2.688 0.611 12.236 1.00 98.31 79 LEU A N 1
ATOM 581 C CA . LEU A 1 79 ? -3.832 1.442 12.591 1.00 98.31 79 LEU A CA 1
ATOM 582 C C . LEU A 1 79 ? -3.817 1.711 14.091 1.00 98.31 79 LEU A C 1
ATOM 584 O O . LEU A 1 79 ? -3.683 0.783 14.895 1.00 98.31 79 LEU A O 1
ATOM 588 N N . VAL A 1 80 ? -3.951 2.977 14.466 1.00 98.50 80 VAL A N 1
ATOM 589 C CA . VAL A 1 80 ? -3.972 3.415 15.863 1.00 98.50 80 VAL A CA 1
ATOM 590 C C . VAL A 1 80 ? -5.199 4.271 16.148 1.00 98.50 80 VAL A C 1
ATOM 592 O O . VAL A 1 80 ? -5.689 4.959 15.254 1.00 98.50 80 VAL A O 1
ATOM 595 N N . ASP A 1 81 ? -5.695 4.232 17.380 1.00 98.19 81 ASP A N 1
ATOM 596 C CA . ASP A 1 81 ? -6.744 5.146 17.836 1.00 98.19 81 ASP A CA 1
ATOM 597 C C . ASP A 1 81 ? -6.190 6.560 18.113 1.00 98.19 81 ASP A C 1
ATOM 599 O O . ASP A 1 81 ? -5.007 6.855 17.907 1.00 98.19 81 ASP A O 1
ATOM 603 N N . LYS A 1 82 ? -7.059 7.458 18.590 1.00 96.62 82 LYS A N 1
ATOM 604 C CA . LYS A 1 82 ? -6.709 8.843 18.949 1.00 96.62 82 LYS A CA 1
ATOM 605 C C . LYS A 1 82 ? -5.617 8.956 20.022 1.00 96.62 82 LYS A C 1
ATOM 607 O O . LYS A 1 82 ? -4.936 9.978 20.071 1.00 96.62 82 LYS A O 1
ATOM 612 N N . ASP A 1 83 ? -5.457 7.926 20.851 1.00 97.50 83 ASP A N 1
ATOM 613 C CA . ASP A 1 83 ? -4.486 7.870 21.943 1.00 97.50 83 ASP A CA 1
ATOM 614 C C . ASP A 1 83 ? -3.177 7.190 21.486 1.00 97.50 83 ASP A C 1
ATOM 616 O O . ASP A 1 83 ? -2.243 7.013 22.267 1.00 97.50 83 ASP A O 1
ATOM 620 N N . GLY A 1 84 ? -3.083 6.824 20.199 1.00 96.50 84 GLY A N 1
ATOM 621 C CA . GLY A 1 84 ? -1.915 6.187 19.597 1.00 96.50 84 GLY A CA 1
ATOM 622 C C . GLY A 1 84 ? -1.822 4.683 19.865 1.00 96.50 84 GLY A C 1
ATOM 623 O O . GLY A 1 84 ? -0.783 4.077 19.588 1.00 96.50 84 GLY A O 1
ATOM 624 N N . LYS A 1 85 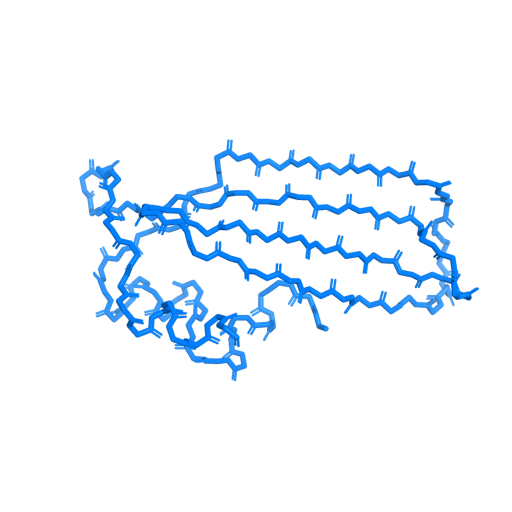? -2.881 4.051 20.384 1.00 98.25 85 LYS A N 1
ATOM 625 C CA . LYS A 1 85 ? -2.884 2.620 20.691 1.00 98.25 85 LYS A CA 1
ATOM 626 C C . LYS A 1 85 ? -3.199 1.795 19.436 1.00 98.25 85 LYS A C 1
ATOM 628 O O . LYS A 1 85 ? -4.198 2.068 18.764 1.00 98.25 85 LYS A O 1
ATOM 633 N N . PRO A 1 86 ? -2.411 0.744 19.126 1.00 98.44 86 PRO A N 1
ATOM 634 C CA . PRO A 1 86 ? -2.714 -0.167 18.027 1.00 98.44 86 PRO A CA 1
ATOM 635 C C . PRO A 1 86 ? -4.119 -0.759 18.151 1.00 98.44 86 PRO A C 1
ATOM 637 O O . PRO A 1 86 ? -4.463 -1.349 19.177 1.00 98.44 86 PRO A O 1
ATOM 640 N N . THR A 1 87 ? -4.907 -0.619 17.091 1.00 98.38 87 THR A N 1
ATOM 641 C CA . THR A 1 87 ? -6.320 -1.008 17.053 1.00 98.38 87 THR A CA 1
ATOM 642 C C . THR A 1 87 ? -6.546 -2.032 15.942 1.00 98.38 87 THR A C 1
ATOM 644 O O . THR A 1 87 ? -5.884 -1.949 14.901 1.00 98.38 87 THR A O 1
ATOM 647 N N . PRO A 1 88 ? -7.418 -3.042 16.138 1.00 98.50 88 PRO A N 1
ATOM 648 C CA . PRO A 1 88 ? -7.692 -4.025 15.103 1.00 98.50 88 PRO A CA 1
ATOM 649 C C . PRO A 1 88 ? -8.149 -3.383 13.793 1.00 98.50 88 PRO A C 1
ATOM 651 O O . PRO A 1 88 ? -8.929 -2.435 13.804 1.00 98.50 88 PRO A O 1
ATOM 654 N N . VAL A 1 89 ? -7.691 -3.928 12.664 1.00 98.19 89 VAL A N 1
ATOM 655 C CA . VAL A 1 89 ? -8.169 -3.521 11.339 1.00 98.19 89 VAL A CA 1
ATOM 656 C C . VAL A 1 89 ? -9.662 -3.854 11.236 1.00 98.19 89 VAL A C 1
ATOM 658 O O . VAL A 1 89 ? -9.991 -5.039 11.382 1.00 98.19 89 VAL A O 1
ATOM 661 N N . PRO A 1 90 ? -10.538 -2.857 10.989 1.00 97.81 90 PRO A N 1
ATOM 662 C CA . PRO A 1 90 ? -11.973 -3.056 10.799 1.00 97.81 90 PRO A CA 1
ATOM 663 C C . PRO A 1 90 ? -12.294 -4.105 9.731 1.00 97.81 90 PRO A C 1
ATOM 665 O O . PRO A 1 90 ? -11.635 -4.148 8.690 1.00 97.81 90 PRO A O 1
ATOM 668 N N . ASP A 1 91 ? -13.338 -4.907 9.951 1.00 97.06 91 ASP A N 1
ATOM 669 C CA . ASP A 1 91 ? -13.730 -5.984 9.029 1.00 97.06 91 ASP A CA 1
ATOM 670 C C . ASP A 1 91 ? -14.063 -5.467 7.629 1.00 97.06 91 ASP A C 1
ATOM 672 O O . ASP A 1 91 ? -13.614 -6.045 6.643 1.00 97.06 91 ASP A O 1
ATOM 676 N N . GLU A 1 92 ? -14.705 -4.303 7.529 1.00 95.88 92 GLU A N 1
ATOM 677 C CA . GLU A 1 92 ? -14.983 -3.664 6.239 1.00 95.88 92 GLU A CA 1
ATOM 678 C C . GLU A 1 92 ? -13.697 -3.395 5.435 1.00 95.88 92 GLU A C 1
ATOM 680 O O . GLU A 1 92 ? -13.643 -3.591 4.221 1.00 95.88 92 GLU A O 1
ATOM 685 N N . ILE A 1 93 ? -12.628 -2.967 6.113 1.00 95.94 93 ILE A N 1
ATOM 686 C CA . ILE A 1 93 ? -11.328 -2.756 5.474 1.00 95.94 93 ILE A CA 1
ATOM 687 C C . ILE A 1 93 ? -10.740 -4.107 5.049 1.00 95.94 93 ILE A C 1
ATOM 689 O O . ILE A 1 93 ? -10.226 -4.228 3.939 1.00 95.94 93 ILE A O 1
ATOM 693 N N . ARG A 1 94 ? -10.850 -5.148 5.885 1.00 96.19 94 ARG A N 1
ATOM 694 C CA . ARG A 1 94 ? -10.368 -6.500 5.546 1.00 96.19 94 ARG A CA 1
ATOM 695 C C . ARG A 1 94 ? -11.051 -7.063 4.305 1.00 96.19 94 ARG A C 1
ATOM 697 O O . ARG A 1 94 ? -10.379 -7.695 3.498 1.00 96.19 94 ARG A O 1
ATOM 704 N N . GLU A 1 95 ? -12.356 -6.858 4.170 1.00 95.19 95 GLU A N 1
ATOM 705 C CA . GLU A 1 95 ? -13.153 -7.342 3.041 1.00 95.19 95 GLU A CA 1
ATOM 706 C C . GLU A 1 95 ? -12.772 -6.651 1.736 1.00 95.19 95 GLU A C 1
ATOM 708 O O . GLU A 1 95 ? -12.661 -7.304 0.705 1.00 95.19 95 GLU A O 1
ATOM 713 N N . LYS A 1 96 ? -12.509 -5.346 1.791 1.00 94.00 96 LYS A N 1
ATOM 714 C CA . LYS A 1 96 ? -12.189 -4.536 0.612 1.00 94.00 96 LYS A CA 1
ATOM 715 C C . LYS A 1 96 ? -10.759 -4.702 0.104 1.00 94.00 96 LYS A C 1
ATOM 717 O O . LYS A 1 96 ? -10.494 -4.404 -1.056 1.00 94.00 96 LYS A O 1
ATOM 722 N N . ILE A 1 97 ? -9.837 -5.145 0.959 1.00 90.38 97 ILE A N 1
ATOM 723 C CA . ILE A 1 97 ? -8.430 -5.374 0.591 1.00 90.38 97 ILE A CA 1
ATOM 724 C C . ILE A 1 97 ? -8.217 -6.748 -0.077 1.00 90.38 97 ILE A C 1
ATOM 726 O O . ILE A 1 97 ? -7.180 -6.950 -0.710 1.00 90.38 97 ILE A O 1
ATOM 730 N N . ARG A 1 98 ? -9.164 -7.683 0.076 1.00 76.19 98 ARG A N 1
ATOM 731 C CA . ARG A 1 98 ? -9.085 -9.027 -0.517 1.00 76.19 98 ARG A CA 1
ATOM 732 C C . ARG A 1 98 ? -9.142 -9.026 -2.041 1.00 76.19 98 ARG A C 1
ATOM 734 O O . ARG A 1 98 ? -9.750 -8.104 -2.628 1.00 76.19 98 ARG A O 1
#

Radius of gyration: 14.82 Å; chains: 1; bounding box: 33×19×42 Å